Protein AF-A0A3B8WHH8-F1 (afdb_monomer_lite)

Organism: Marinobacter nauticus (NCBI:txid2743)

Sequence (53 aa):
MLQYPQIDPVAIALGPLKIHWYGLMYLVGFLAAWWLGRRRA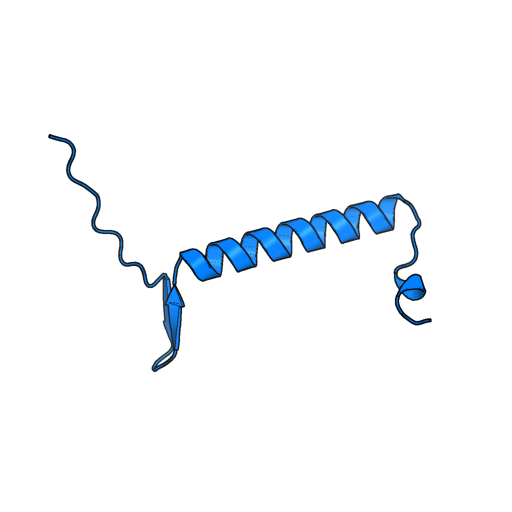HRLGLNADAVET

pLDDT: mean 81.38, std 11.69, range [48.94, 95.31]

Foldseek 3Di:
DDDDDPDDQFPDDDDPDTDGPVNVVVVVVVVVVVVVVVVVCVVVVPPPCVVVD

Radius of gyration: 18.42 Å; chains: 1; bounding box: 50×30×42 Å

InterPro domains:
  IPR001640 Phosphatidylglycerol--prolipoprotein diacylglyceryl transferase Lgt [PF01790] (9-48)
  IPR001640 Phosphatidylglycerol--prolipoprotein diacylglyceryl transferase Lgt [PTHR30589] (1-52)

Secondary structure (DSSP, 8-state):
-PPPP---SEEEEETTEEEEHHHHHHHHHHHHHHHHHHHHHHHTT--GGGG--

Structure (mmCIF, N/CA/C/O backbone):
data_AF-A0A3B8WHH8-F1
#
_entry.id   AF-A0A3B8WHH8-F1
#
loop_
_atom_site.group_PDB
_atom_site.id
_atom_site.type_symbol
_atom_site.label_atom_id
_atom_site.label_alt_id
_atom_site.label_comp_id
_atom_site.label_asym_id
_atom_site.label_entity_id
_atom_site.label_seq_id
_atom_site.pdbx_PDB_ins_code
_atom_site.Cartn_x
_atom_site.Cartn_y
_atom_site.Cartn_z
_atom_site.occupancy
_atom_site.B_iso_or_equiv
_atom_site.auth_seq_id
_atom_site.auth_comp_id
_atom_site.auth_asym_id
_atom_site.auth_atom_id
_atom_site.pdbx_PDB_model_num
ATOM 1 N N . MET A 1 1 ? -28.347 17.464 4.151 1.00 65.62 1 MET A N 1
ATOM 2 C CA . MET A 1 1 ? -27.088 17.039 4.798 1.00 65.62 1 MET A CA 1
ATOM 3 C C . MET A 1 1 ? -26.744 15.652 4.278 1.00 65.62 1 MET A C 1
ATOM 5 O O . MET A 1 1 ? -27.536 14.746 4.491 1.00 65.62 1 MET A O 1
ATOM 9 N N . LEU A 1 2 ? -25.658 15.508 3.508 1.00 77.00 2 LEU A N 1
ATOM 10 C CA . LEU A 1 2 ? -25.189 14.201 3.031 1.00 77.00 2 LEU A CA 1
ATOM 11 C C . LEU A 1 2 ? -24.422 13.529 4.170 1.00 77.00 2 LEU A C 1
ATOM 13 O O . LEU A 1 2 ? -23.424 14.068 4.645 1.00 77.00 2 LEU A O 1
ATOM 17 N N . GLN A 1 3 ? -24.919 12.389 4.634 1.00 76.81 3 GLN A N 1
ATOM 18 C CA . GLN A 1 3 ? -24.287 11.636 5.707 1.00 76.81 3 GLN A CA 1
ATOM 19 C C . GLN A 1 3 ? -23.068 10.902 5.158 1.00 76.81 3 GLN A C 1
ATOM 21 O O . GLN A 1 3 ? -23.171 10.174 4.171 1.00 76.81 3 GLN A O 1
ATOM 26 N N . TYR A 1 4 ? -21.909 11.124 5.780 1.00 79.31 4 TYR A N 1
ATOM 27 C CA . TYR A 1 4 ? -20.684 10.464 5.356 1.00 79.31 4 TYR A CA 1
ATOM 28 C C . TYR A 1 4 ? -20.796 8.961 5.645 1.00 79.31 4 TYR A C 1
ATOM 30 O O . TYR A 1 4 ? -21.059 8.590 6.797 1.00 79.31 4 TYR A O 1
ATOM 38 N N . PRO A 1 5 ? -20.623 8.092 4.637 1.00 79.31 5 PRO A N 1
ATOM 39 C CA . PRO A 1 5 ? -20.680 6.657 4.849 1.00 79.31 5 PRO A CA 1
ATOM 40 C C . PRO A 1 5 ? -19.520 6.232 5.755 1.00 79.31 5 PRO A C 1
ATOM 42 O O . PRO A 1 5 ? -18.352 6.493 5.471 1.00 79.31 5 PRO A O 1
ATOM 45 N N . GLN A 1 6 ? -19.854 5.591 6.874 1.00 80.94 6 GLN A N 1
ATOM 46 C CA . GLN A 1 6 ? -18.889 5.004 7.803 1.00 80.94 6 GLN A CA 1
ATOM 47 C C . GLN A 1 6 ? -18.380 3.688 7.205 1.00 80.94 6 GLN A C 1
ATOM 49 O O . GLN A 1 6 ? -18.915 2.619 7.483 1.00 80.94 6 GLN A O 1
ATOM 54 N N . ILE A 1 7 ? -17.400 3.778 6.309 1.00 82.19 7 ILE A N 1
ATOM 55 C CA . ILE A 1 7 ? -16.754 2.607 5.712 1.00 82.19 7 ILE A CA 1
ATOM 56 C C . ILE A 1 7 ? -15.644 2.149 6.659 1.00 82.19 7 ILE A C 1
ATOM 58 O O . ILE A 1 7 ? -14.771 2.942 7.011 1.00 82.19 7 ILE A O 1
ATOM 62 N N . ASP A 1 8 ? -15.669 0.876 7.059 1.00 83.81 8 ASP A N 1
ATOM 63 C CA . ASP A 1 8 ? -14.592 0.283 7.854 1.00 83.81 8 ASP A CA 1
ATOM 64 C C . ASP A 1 8 ? -13.287 0.291 7.030 1.00 83.81 8 ASP A C 1
ATOM 66 O O . ASP A 1 8 ? -13.269 -0.218 5.902 1.00 83.81 8 ASP A O 1
ATOM 70 N N . PRO A 1 9 ? -12.189 0.882 7.536 1.00 84.88 9 PRO A N 1
ATOM 71 C CA . PRO A 1 9 ? -10.923 0.938 6.812 1.00 84.88 9 PRO A CA 1
ATOM 72 C C . PRO A 1 9 ? -10.273 -0.443 6.627 1.00 84.88 9 PRO A C 1
ATOM 74 O O . PRO A 1 9 ? -9.376 -0.575 5.784 1.00 84.88 9 PRO A O 1
ATOM 77 N N . VAL A 1 10 ? -10.702 -1.461 7.380 1.00 88.19 10 VAL A N 1
ATOM 78 C CA . VAL A 1 10 ? -10.206 -2.835 7.281 1.00 88.19 10 VAL A CA 1
ATOM 79 C C . VAL A 1 10 ? -10.993 -3.591 6.211 1.00 88.19 10 VAL A C 1
ATOM 81 O O . VAL A 1 10 ? -12.192 -3.814 6.328 1.00 88.19 10 VAL A O 1
ATOM 84 N N . ALA A 1 11 ? -10.296 -4.020 5.163 1.00 86.69 11 ALA A N 1
ATOM 85 C CA . ALA A 1 11 ? -10.865 -4.842 4.102 1.00 86.69 11 ALA A CA 1
ATOM 86 C C . ALA A 1 11 ? -10.934 -6.319 4.514 1.00 86.69 11 ALA A C 1
ATOM 88 O O . ALA A 1 11 ? -11.940 -6.987 4.292 1.00 86.69 11 ALA A O 1
ATOM 89 N N . ILE A 1 12 ? -9.848 -6.843 5.096 1.00 86.69 12 ILE A N 1
ATOM 90 C CA . ILE A 1 12 ? -9.724 -8.249 5.502 1.00 86.69 12 ILE A CA 1
ATOM 91 C C . ILE A 1 12 ? -8.940 -8.309 6.816 1.00 86.69 12 ILE A C 1
ATOM 93 O O . ILE A 1 12 ? -7.859 -7.732 6.925 1.00 86.69 12 ILE A O 1
ATOM 97 N N . ALA A 1 13 ? -9.458 -9.034 7.805 1.00 87.31 13 ALA A N 1
ATOM 98 C CA . ALA A 1 13 ? -8.767 -9.304 9.062 1.00 87.31 13 ALA A CA 1
ATOM 99 C C . ALA A 1 13 ? -8.387 -10.790 9.137 1.00 87.31 13 ALA A C 1
ATOM 101 O O . ALA A 1 13 ? -9.248 -11.654 9.291 1.00 87.31 13 ALA A O 1
ATOM 102 N N . LEU A 1 14 ? -7.094 -11.090 9.031 1.00 84.94 14 LEU A N 1
ATOM 103 C CA . LEU A 1 14 ? -6.528 -12.424 9.242 1.00 84.94 14 LEU A CA 1
ATOM 104 C C . LEU A 1 14 ? -5.858 -12.4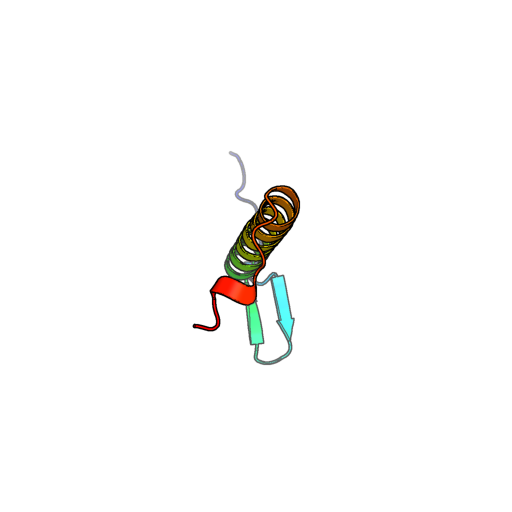49 10.620 1.00 84.94 14 LEU A C 1
ATOM 106 O O . LEU A 1 14 ? -4.655 -12.222 10.748 1.00 84.94 14 LEU A O 1
ATOM 110 N N . GLY A 1 15 ? -6.657 -12.675 11.668 1.00 83.69 15 GLY A N 1
ATOM 111 C CA . GLY A 1 15 ? -6.185 -12.701 13.057 1.00 83.69 15 GLY A CA 1
ATOM 112 C C . GLY A 1 15 ? -5.484 -11.388 13.454 1.00 83.69 15 GLY A C 1
ATOM 113 O O . GLY A 1 15 ? -6.146 -10.349 13.475 1.00 83.69 15 GLY A O 1
ATOM 114 N N . PRO A 1 16 ? -4.169 -11.388 13.759 1.00 84.19 16 PRO A N 1
ATOM 115 C CA . PRO A 1 16 ? -3.428 -10.163 14.080 1.00 84.19 16 PRO A CA 1
ATOM 116 C C . PRO A 1 16 ? -3.163 -9.262 12.861 1.00 84.19 16 PRO A C 1
ATOM 118 O O . PRO A 1 16 ? -2.807 -8.096 13.027 1.00 84.19 16 PRO A O 1
ATOM 121 N N . LEU A 1 17 ? -3.319 -9.774 11.637 1.00 83.88 17 LEU A N 1
ATOM 122 C CA . LEU A 1 17 ? -3.011 -9.041 10.414 1.00 83.88 17 LEU A CA 1
ATOM 123 C C . LEU A 1 17 ? -4.268 -8.363 9.856 1.00 83.88 17 LEU A C 1
ATOM 125 O O . LEU A 1 17 ? -5.191 -9.026 9.381 1.00 83.88 17 LEU A O 1
ATOM 129 N N . LYS A 1 18 ? -4.292 -7.027 9.877 1.00 85.94 18 LYS A N 1
ATOM 130 C CA . LYS A 1 18 ? -5.372 -6.218 9.296 1.00 85.94 18 LYS A CA 1
ATOM 131 C C . LYS A 1 18 ? -4.944 -5.641 7.953 1.00 85.94 18 LYS A C 1
ATOM 133 O O . LYS A 1 18 ? -4.080 -4.766 7.883 1.00 85.94 18 LYS A O 1
ATOM 138 N N . ILE A 1 19 ? -5.571 -6.120 6.887 1.00 89.44 19 ILE A N 1
ATOM 139 C CA . ILE A 1 19 ? -5.409 -5.584 5.540 1.00 89.44 19 ILE A CA 1
ATOM 140 C C . ILE A 1 19 ? -6.406 -4.447 5.378 1.00 89.44 19 ILE A C 1
ATOM 142 O O . ILE A 1 19 ? -7.611 -4.639 5.51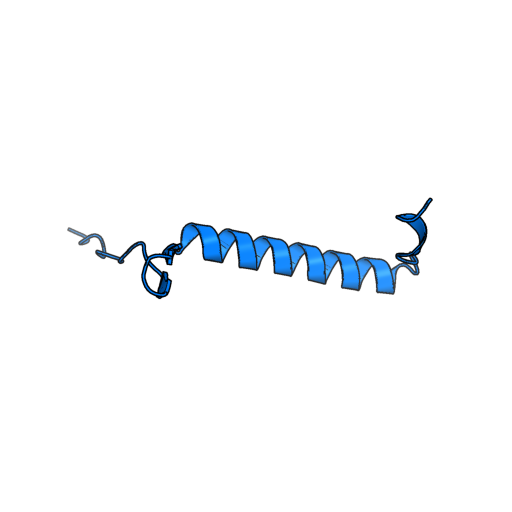7 1.00 89.44 19 ILE A O 1
ATOM 146 N N . HIS A 1 20 ? -5.894 -3.264 5.070 1.00 91.19 20 HIS A N 1
ATOM 147 C CA . HIS A 1 2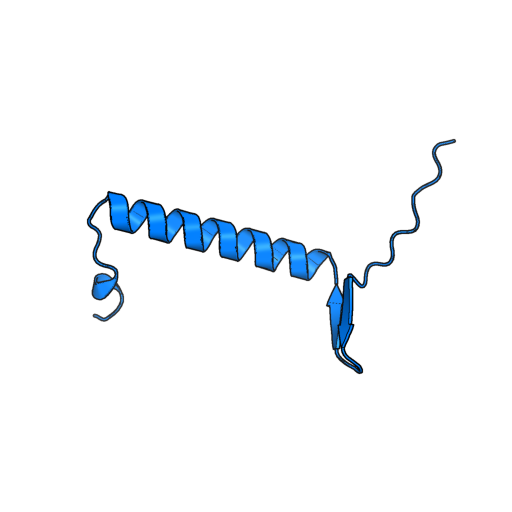0 ? -6.705 -2.072 4.873 1.00 91.19 20 HIS A CA 1
ATOM 148 C C . HIS A 1 20 ? -6.982 -1.821 3.388 1.00 91.19 20 HIS A C 1
ATOM 150 O O . HIS A 1 20 ? -6.182 -2.199 2.525 1.00 91.19 20 HIS A O 1
ATOM 156 N N . TRP A 1 21 ? -8.074 -1.114 3.091 1.00 89.44 21 TRP A N 1
ATOM 157 C CA . TRP A 1 21 ? -8.461 -0.768 1.716 1.00 89.44 21 TRP A CA 1
ATOM 158 C C . TRP A 1 21 ? -7.392 0.026 0.961 1.00 89.44 21 TRP A C 1
ATOM 160 O O . TRP A 1 21 ? -7.187 -0.210 -0.228 1.00 89.44 21 TRP A O 1
ATOM 170 N N . TYR A 1 22 ? -6.660 0.911 1.647 1.00 89.69 22 TYR A N 1
ATOM 171 C CA . TYR A 1 22 ? -5.568 1.661 1.020 1.00 89.69 22 TYR A CA 1
ATOM 172 C C . TYR A 1 22 ? -4.464 0.719 0.520 1.00 89.69 22 TYR A C 1
ATOM 174 O O . TYR A 1 22 ? -3.984 0.861 -0.601 1.00 89.69 22 TYR A O 1
ATOM 182 N N . GLY A 1 23 ? -4.103 -0.291 1.319 1.00 90.06 23 GLY A N 1
ATOM 183 C CA . GLY A 1 23 ? -3.088 -1.278 0.959 1.00 90.06 23 GLY A CA 1
ATOM 184 C C . GLY A 1 23 ? -3.534 -2.139 -0.218 1.00 90.06 23 GLY A C 1
ATOM 185 O O . GLY A 1 23 ? -2.755 -2.381 -1.138 1.00 90.06 23 GLY A O 1
ATOM 186 N N . LEU A 1 24 ? -4.810 -2.532 -0.228 1.00 90.12 24 LEU A N 1
ATOM 187 C CA . LEU A 1 24 ? -5.393 -3.282 -1.335 1.00 90.12 24 LEU A CA 1
ATOM 188 C C . LEU A 1 24 ? -5.391 -2.468 -2.636 1.00 90.12 24 LEU A C 1
ATOM 190 O O . LEU A 1 24 ? -5.023 -2.998 -3.681 1.00 90.12 24 LEU A O 1
ATOM 194 N N . MET A 1 25 ? -5.729 -1.176 -2.578 1.00 93.44 25 MET A N 1
ATOM 195 C CA . MET A 1 25 ? -5.644 -0.288 -3.741 1.00 93.44 25 MET A CA 1
ATOM 196 C C . MET A 1 25 ? -4.223 -0.199 -4.303 1.00 93.44 25 MET A C 1
ATOM 198 O O . MET A 1 25 ? -4.049 -0.307 -5.518 1.00 93.44 25 MET A O 1
ATOM 202 N N . TYR A 1 26 ? -3.207 -0.049 -3.445 1.00 92.69 26 TYR A N 1
ATOM 203 C CA . TYR A 1 26 ? -1.812 -0.046 -3.895 1.00 92.69 26 TYR A CA 1
ATOM 204 C C . TYR A 1 26 ? -1.417 -1.375 -4.540 1.00 92.69 26 TYR A C 1
ATOM 206 O O . TYR A 1 26 ? -0.804 -1.369 -5.607 1.00 92.69 26 TYR A O 1
ATOM 214 N N . LEU A 1 27 ? -1.805 -2.504 -3.938 1.00 93.06 27 LEU A N 1
ATOM 215 C CA . LEU A 1 27 ? -1.526 -3.834 -4.479 1.00 93.06 27 LEU A CA 1
ATOM 216 C C . LEU A 1 27 ? -2.141 -4.001 -5.874 1.00 93.06 27 LEU A C 1
ATOM 218 O O . LEU A 1 27 ? -1.454 -4.402 -6.810 1.00 93.06 27 LEU A O 1
ATOM 222 N N . VAL A 1 28 ? -3.419 -3.654 -6.027 1.00 94.81 28 VAL A N 1
ATOM 223 C CA . VAL A 1 28 ? -4.131 -3.750 -7.308 1.00 94.81 28 VAL A CA 1
ATOM 224 C C . VAL A 1 28 ? -3.502 -2.831 -8.354 1.00 94.81 28 VAL A C 1
ATOM 226 O O . VAL A 1 28 ? -3.268 -3.271 -9.479 1.00 94.81 28 VAL A O 1
ATOM 229 N N . GLY A 1 29 ? -3.176 -1.586 -7.998 1.00 94.88 29 GLY A N 1
ATOM 230 C CA . GLY A 1 29 ? -2.526 -0.643 -8.911 1.00 94.88 29 GLY A CA 1
ATOM 231 C C . GLY A 1 29 ? -1.147 -1.124 -9.364 1.00 94.88 29 GLY A C 1
ATOM 232 O O . GLY A 1 29 ? -0.839 -1.093 -10.557 1.00 94.88 29 GLY A O 1
ATOM 233 N N . PHE A 1 30 ? -0.347 -1.640 -8.432 1.00 94.69 30 PHE A N 1
ATOM 234 C CA . PHE A 1 30 ? 0.963 -2.206 -8.730 1.00 94.69 30 PHE A CA 1
ATOM 235 C C . PHE A 1 30 ? 0.857 -3.431 -9.643 1.00 94.69 30 PHE A C 1
ATOM 237 O O . PHE A 1 30 ? 1.534 -3.493 -10.667 1.00 94.69 30 PHE A O 1
ATOM 244 N N . LEU A 1 31 ? -0.035 -4.374 -9.328 1.00 95.31 31 LEU A N 1
ATOM 245 C CA . LEU A 1 31 ? -0.268 -5.564 -10.149 1.00 95.31 31 LEU A CA 1
ATOM 246 C C . LEU A 1 31 ? -0.763 -5.203 -11.551 1.00 95.31 31 LEU A C 1
ATOM 248 O O . LEU A 1 31 ? -0.304 -5.792 -12.529 1.00 95.31 31 LEU A O 1
ATOM 252 N N . ALA A 1 32 ? -1.660 -4.223 -11.668 1.00 93.88 32 ALA A N 1
ATOM 253 C CA . ALA A 1 32 ? -2.154 -3.750 -12.954 1.00 93.88 32 ALA A CA 1
ATOM 254 C C . ALA A 1 32 ? -1.035 -3.109 -13.787 1.00 93.88 32 ALA A C 1
ATOM 256 O O . ALA A 1 32 ? -0.884 -3.444 -14.963 1.00 93.88 32 ALA A O 1
ATOM 257 N N . ALA A 1 33 ? -0.218 -2.239 -13.184 1.00 92.38 3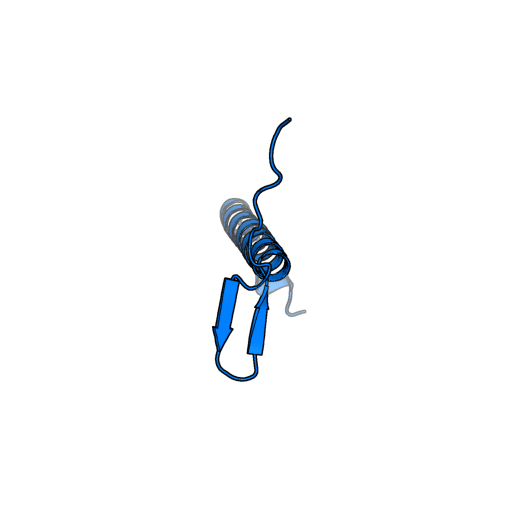3 ALA A N 1
ATOM 258 C CA . ALA A 1 33 ? 0.927 -1.622 -13.851 1.00 92.38 33 ALA A CA 1
ATOM 259 C C . ALA A 1 33 ? 1.969 -2.668 -14.274 1.00 92.38 33 ALA A C 1
ATOM 261 O O . ALA A 1 33 ? 2.431 -2.652 -15.416 1.00 92.38 33 ALA A O 1
ATOM 262 N N . TRP A 1 34 ? 2.282 -3.619 -13.393 1.00 89.88 34 TRP A N 1
ATOM 263 C CA . TRP A 1 34 ? 3.198 -4.725 -13.663 1.00 89.88 34 TRP A CA 1
ATOM 264 C C . TRP A 1 34 ? 2.697 -5.617 -14.801 1.00 89.88 34 TRP A C 1
ATOM 266 O O . TRP A 1 34 ? 3.437 -5.931 -15.734 1.00 89.88 34 TRP A O 1
ATOM 276 N N . TRP A 1 35 ? 1.419 -5.999 -14.767 1.00 89.81 35 TRP A N 1
ATOM 277 C CA . TRP A 1 35 ? 0.804 -6.826 -15.801 1.00 89.81 35 TRP A CA 1
ATOM 278 C C . TRP A 1 35 ? 0.765 -6.109 -17.151 1.00 89.81 35 TRP A C 1
ATOM 280 O O . TRP A 1 35 ? 1.124 -6.699 -18.173 1.00 89.81 35 TRP A O 1
ATOM 290 N N . LEU A 1 36 ? 0.394 -4.827 -17.165 1.00 89.62 36 LEU A N 1
ATOM 291 C CA . LEU A 1 36 ? 0.394 -4.011 -18.376 1.00 89.62 36 LEU A CA 1
ATOM 292 C C . LEU A 1 36 ? 1.815 -3.841 -18.931 1.00 89.62 36 LEU A C 1
ATOM 294 O O . LEU A 1 36 ? 2.018 -3.989 -20.138 1.00 89.62 36 LEU A O 1
ATOM 298 N N . GLY A 1 37 ? 2.795 -3.587 -18.060 1.00 87.81 37 GLY A N 1
ATOM 299 C CA . GLY A 1 37 ? 4.211 -3.497 -18.408 1.00 87.81 37 GLY A CA 1
ATOM 300 C C . GLY A 1 37 ? 4.716 -4.790 -19.038 1.00 87.81 37 GLY A C 1
ATOM 301 O O . GLY A 1 37 ? 5.256 -4.760 -20.141 1.00 87.81 37 GLY A O 1
ATOM 302 N N . ARG A 1 38 ? 4.432 -5.941 -18.418 1.00 83.38 38 ARG A N 1
ATOM 303 C CA . ARG A 1 38 ? 4.803 -7.264 -18.943 1.00 83.38 38 ARG A CA 1
ATOM 304 C C . ARG A 1 38 ? 4.119 -7.575 -20.274 1.00 83.38 38 ARG A C 1
ATOM 306 O O . ARG A 1 38 ? 4.764 -8.061 -21.201 1.00 83.38 38 ARG A O 1
ATOM 313 N N . ARG A 1 39 ? 2.831 -7.246 -20.408 1.00 83.50 39 ARG A N 1
ATOM 314 C CA . ARG A 1 39 ? 2.080 -7.419 -21.662 1.00 83.50 39 ARG A CA 1
ATOM 315 C C . ARG A 1 39 ? 2.640 -6.541 -22.782 1.00 83.50 39 ARG A C 1
ATOM 317 O O . ARG A 1 39 ? 2.690 -6.974 -23.933 1.00 83.50 39 ARG A O 1
ATOM 324 N N . ARG A 1 40 ? 3.068 -5.317 -22.461 1.00 83.56 40 ARG A N 1
ATOM 325 C CA . ARG A 1 40 ? 3.668 -4.385 -23.423 1.00 83.56 40 ARG A CA 1
ATOM 326 C C . ARG A 1 40 ? 5.102 -4.774 -23.782 1.00 83.56 40 ARG A C 1
ATOM 328 O O . ARG A 1 40 ? 5.432 -4.721 -24.960 1.00 83.56 40 ARG A O 1
ATOM 335 N N . ALA A 1 41 ? 5.900 -5.230 -22.820 1.00 80.00 41 ALA A N 1
ATOM 336 C CA . ALA A 1 41 ? 7.244 -5.760 -23.048 1.00 80.00 41 ALA A CA 1
ATOM 337 C C . ALA A 1 41 ? 7.213 -6.972 -23.991 1.00 80.00 41 ALA A C 1
ATOM 339 O O . ALA A 1 41 ? 7.914 -6.982 -24.998 1.00 80.00 41 ALA A O 1
ATOM 340 N N . HIS A 1 42 ? 6.291 -7.914 -23.755 1.00 72.88 42 HIS A N 1
ATOM 341 C CA . HIS A 1 42 ? 6.078 -9.063 -24.638 1.00 72.88 42 HIS A CA 1
ATOM 342 C C . HIS A 1 42 ? 5.649 -8.646 -26.054 1.00 72.88 42 HIS A C 1
ATOM 344 O O . HIS A 1 42 ? 6.049 -9.262 -27.036 1.00 72.88 42 HIS A O 1
ATOM 350 N N . ARG A 1 43 ? 4.836 -7.588 -26.192 1.00 72.81 43 ARG A N 1
ATOM 351 C CA . ARG A 1 43 ? 4.448 -7.055 -27.510 1.00 72.81 43 ARG A CA 1
ATOM 352 C C . ARG A 1 43 ? 5.611 -6.352 -28.224 1.00 72.81 43 ARG A C 1
ATOM 354 O O . ARG A 1 43 ? 5.628 -6.335 -29.448 1.00 72.81 43 ARG A O 1
ATOM 361 N N . LEU A 1 44 ? 6.550 -5.770 -27.481 1.00 75.19 44 LEU A N 1
ATOM 362 C CA . LEU A 1 44 ? 7.723 -5.072 -28.018 1.00 75.19 44 LEU A CA 1
ATOM 363 C C . LEU A 1 44 ? 8.919 -6.004 -28.280 1.00 75.19 44 LEU A C 1
ATOM 365 O O . LEU A 1 44 ? 9.944 -5.526 -28.750 1.00 75.19 44 LEU A O 1
ATOM 369 N N . GLY A 1 45 ? 8.808 -7.307 -27.987 1.00 67.44 45 GLY A N 1
ATOM 370 C CA . GLY A 1 45 ? 9.919 -8.257 -28.134 1.00 67.44 45 GLY A CA 1
ATOM 371 C C . GLY A 1 45 ? 11.084 -7.987 -27.177 1.00 67.44 45 GLY A C 1
ATOM 372 O O . GLY A 1 45 ? 12.191 -8.462 -27.405 1.00 67.44 45 GLY A O 1
ATOM 373 N N . LEU A 1 46 ? 10.846 -7.206 -26.118 1.00 64.31 46 LEU A N 1
ATOM 374 C CA . LEU A 1 46 ? 11.825 -6.971 -25.065 1.00 64.31 46 LEU A CA 1
ATOM 375 C C . LEU A 1 46 ? 11.855 -8.220 -24.186 1.00 64.31 46 LEU A C 1
ATOM 377 O O . LEU A 1 46 ? 10.955 -8.436 -23.369 1.00 64.31 46 LEU A O 1
ATOM 381 N N . ASN A 1 47 ? 12.865 -9.060 -24.400 1.00 60.78 47 ASN A N 1
ATOM 382 C CA . ASN A 1 47 ? 13.122 -10.219 -23.560 1.00 60.78 47 ASN A CA 1
ATOM 383 C C . ASN A 1 47 ? 13.404 -9.733 -22.132 1.00 60.78 47 ASN A C 1
ATOM 385 O O . ASN A 1 47 ? 14.242 -8.856 -21.914 1.00 60.78 47 ASN A O 1
ATOM 389 N N . ALA A 1 48 ? 12.673 -10.283 -21.161 1.00 62.00 48 ALA A N 1
ATOM 390 C CA . ALA A 1 48 ? 12.841 -9.965 -19.740 1.00 62.00 48 ALA A CA 1
ATOM 391 C C . ALA A 1 48 ? 14.236 -10.355 -19.206 1.00 62.00 48 ALA A C 1
ATOM 393 O O . ALA A 1 48 ? 14.614 -9.941 -18.115 1.00 62.00 48 ALA A O 1
ATOM 394 N N . ASP A 1 49 ? 14.998 -11.088 -20.014 1.00 57.69 49 ASP A N 1
ATOM 395 C CA . ASP A 1 49 ? 16.363 -11.554 -19.788 1.00 57.69 49 ASP A CA 1
ATOM 396 C C . ASP A 1 49 ? 17.383 -10.399 -19.653 1.00 57.69 49 ASP A C 1
ATOM 398 O O . ASP A 1 49 ? 18.488 -10.602 -19.168 1.00 57.69 49 ASP A O 1
ATOM 402 N N . ALA A 1 50 ? 17.023 -9.163 -20.028 1.00 57.44 50 ALA A N 1
ATOM 403 C CA . ALA A 1 50 ? 17.901 -7.990 -19.905 1.00 57.44 50 ALA A CA 1
ATOM 404 C C . ALA A 1 50 ? 18.049 -7.442 -18.469 1.00 57.44 50 ALA A C 1
ATOM 406 O O . ALA A 1 50 ? 18.786 -6.483 -18.256 1.00 57.44 50 ALA A O 1
ATOM 407 N N . VAL A 1 51 ? 17.329 -7.999 -17.490 1.00 60.66 51 VAL A N 1
ATOM 408 C CA . VAL A 1 51 ? 17.434 -7.592 -16.074 1.00 60.66 51 VAL A CA 1
ATOM 409 C C . VAL A 1 51 ? 18.500 -8.416 -15.327 1.00 60.66 51 VAL A C 1
ATOM 411 O O . VAL A 1 51 ? 18.838 -8.087 -14.196 1.00 60.66 51 VAL A O 1
ATOM 414 N N . GLU A 1 52 ? 19.052 -9.464 -15.950 1.00 58.78 52 GLU A N 1
ATOM 415 C CA . GLU A 1 52 ? 19.940 -10.445 -15.303 1.00 58.78 52 GLU A CA 1
ATOM 416 C C . GLU A 1 52 ? 21.443 -10.275 -15.630 1.00 58.78 52 GLU A C 1
ATOM 418 O O . GLU A 1 52 ? 22.237 -11.174 -15.363 1.00 58.78 52 GLU A O 1
ATOM 423 N N . THR A 1 53 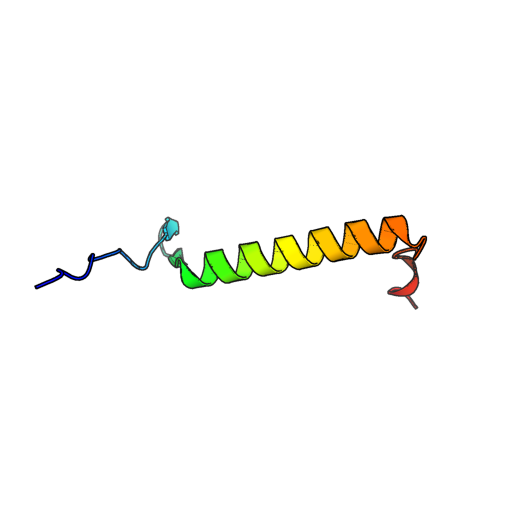? 21.860 -9.123 -16.170 1.00 48.94 53 THR A N 1
ATOM 424 C CA . THR A 1 53 ? 23.284 -8.753 -16.366 1.00 48.94 53 THR A CA 1
ATOM 425 C C . THR A 1 53 ? 23.708 -7.631 -15.438 1.00 48.94 53 THR A C 1
ATOM 427 O O . THR A 1 53 ? 24.781 -7.761 -14.810 1.00 48.94 53 THR A O 1
#